Protein AF-A0A4P9XSM0-F1 (afdb_monomer_lite)

Radius of gyration: 14.41 Å; chains: 1; bounding box: 40×18×40 Å

InterPro domains:
  IPR003689 Zinc/iron permease [PF02535] (2-78)

Foldseek 3Di:
DQQVLLQLLLLLLVQVVVDPVRNVVSVVVVVVVLVVQLCVQLVVVCVVPVDNVRSNVRSCVRSPPNNPNSNVVNVVVPVD

Structure (mmCIF, N/CA/C/O backbone):
data_AF-A0A4P9XSM0-F1
#
_entry.id   AF-A0A4P9XSM0-F1
#
loop_
_atom_site.group_PDB
_atom_site.id
_atom_site.type_symbol
_atom_site.label_atom_id
_atom_site.label_alt_id
_atom_site.label_comp_id
_atom_site.label_asym_id
_atom_site.label_entity_id
_atom_site.label_seq_id
_atom_site.pdbx_PDB_ins_code
_atom_site.Cartn_x
_atom_site.Cartn_y
_atom_site.Cartn_z
_atom_site.occupancy
_atom_site.B_iso_or_equiv
_atom_site.auth_seq_id
_atom_site.auth_comp_id
_atom_site.auth_asym_id
_atom_site.auth_atom_id
_atom_site.pdbx_PDB_model_num
ATOM 1 N N . VAL A 1 1 ? -4.347 -9.085 1.543 1.00 81.44 1 VAL A N 1
ATOM 2 C CA . VAL A 1 1 ? -3.988 -7.659 1.393 1.00 81.44 1 VAL A CA 1
ATOM 3 C C . VAL A 1 1 ? -2.487 -7.446 1.539 1.00 81.44 1 VAL A C 1
ATOM 5 O O . VAL A 1 1 ? -1.834 -7.385 0.519 1.00 81.44 1 VAL A O 1
ATOM 8 N N . ALA A 1 2 ? -1.888 -7.420 2.737 1.00 84.56 2 ALA A N 1
ATOM 9 C CA . ALA A 1 2 ? -0.469 -7.035 2.877 1.00 84.56 2 ALA A CA 1
ATOM 10 C C . ALA A 1 2 ? 0.527 -7.867 2.030 1.00 84.56 2 ALA A C 1
ATOM 12 O O . ALA A 1 2 ? 1.273 -7.315 1.231 1.00 84.56 2 ALA A O 1
ATOM 13 N N . LEU A 1 3 ? 0.526 -9.200 2.153 1.00 89.69 3 LEU A N 1
ATOM 14 C CA . LEU A 1 3 ? 1.549 -10.041 1.507 1.00 89.69 3 LEU A CA 1
ATOM 15 C C . LEU A 1 3 ? 1.488 -10.038 -0.027 1.00 89.69 3 LEU A C 1
ATOM 17 O O . LEU A 1 3 ? 2.531 -10.033 -0.674 1.00 89.69 3 LEU A O 1
ATOM 21 N N . HIS A 1 4 ? 0.289 -10.016 -0.620 1.00 92.88 4 HIS A N 1
ATOM 22 C CA . HIS A 1 4 ? 0.133 -10.080 -2.081 1.00 92.88 4 HIS A CA 1
ATOM 23 C C . HIS A 1 4 ? 0.596 -8.804 -2.793 1.00 92.88 4 HIS A C 1
ATOM 25 O O . HIS A 1 4 ? 0.960 -8.848 -3.965 1.00 92.88 4 HIS A O 1
ATOM 31 N N . LYS A 1 5 ? 0.680 -7.687 -2.065 1.00 93.12 5 LYS A N 1
ATOM 32 C CA . LYS A 1 5 ? 1.188 -6.421 -2.598 1.00 93.12 5 LYS A CA 1
ATOM 33 C C . LYS A 1 5 ? 2.690 -6.426 -2.849 1.00 93.12 5 LYS A C 1
ATOM 35 O O . LYS A 1 5 ? 3.188 -5.585 -3.590 1.00 93.12 5 LYS A O 1
ATOM 40 N N . LEU A 1 6 ? 3.419 -7.377 -2.263 1.00 95.06 6 LEU A N 1
ATOM 41 C CA . LEU A 1 6 ? 4.843 -7.554 -2.531 1.00 95.06 6 LEU A CA 1
ATOM 42 C C . LEU A 1 6 ? 5.078 -7.993 -3.998 1.00 95.06 6 LEU A C 1
ATOM 44 O O . LEU A 1 6 ? 5.776 -7.270 -4.712 1.00 95.06 6 LEU A O 1
ATOM 48 N N . PRO A 1 7 ? 4.462 -9.082 -4.509 1.00 95.00 7 PRO A N 1
ATOM 49 C CA . PRO A 1 7 ? 4.449 -9.379 -5.943 1.00 95.00 7 PRO A CA 1
ATOM 50 C C . PRO A 1 7 ? 3.961 -8.224 -6.829 1.00 95.00 7 PRO A C 1
ATOM 52 O O . PRO A 1 7 ? 4.570 -7.966 -7.862 1.00 95.00 7 PRO A O 1
ATOM 55 N N . GLU A 1 8 ? 2.912 -7.492 -6.439 1.00 95.50 8 GLU A N 1
ATOM 56 C CA . GLU A 1 8 ? 2.413 -6.353 -7.231 1.00 95.50 8 GLU A CA 1
ATOM 57 C C . GLU A 1 8 ? 3.453 -5.241 -7.373 1.00 95.50 8 GLU A C 1
ATOM 59 O O . GLU A 1 8 ? 3.658 -4.716 -8.465 1.00 95.50 8 GLU A O 1
ATOM 64 N N . GLY A 1 9 ? 4.148 -4.905 -6.284 1.00 95.38 9 GLY A N 1
ATOM 65 C CA . GLY A 1 9 ? 5.238 -3.935 -6.299 1.00 95.38 9 GLY A CA 1
ATOM 66 C C . GLY A 1 9 ? 6.384 -4.351 -7.215 1.00 95.38 9 GLY A C 1
ATOM 67 O O . GLY A 1 9 ? 6.889 -3.537 -7.990 1.00 95.38 9 GLY A O 1
ATOM 68 N N . LEU A 1 10 ? 6.756 -5.633 -7.165 1.00 96.50 10 LEU A N 1
ATOM 69 C CA . LEU A 1 10 ? 7.768 -6.215 -8.044 1.00 96.50 10 LEU A CA 1
ATOM 70 C C . LEU A 1 10 ? 7.351 -6.096 -9.517 1.00 96.50 10 LEU A C 1
ATOM 72 O O . LEU A 1 10 ? 8.126 -5.618 -10.342 1.00 96.50 10 LEU A O 1
ATOM 76 N N . ILE A 1 11 ? 6.113 -6.476 -9.840 1.00 95.44 11 ILE A N 1
ATOM 77 C CA . ILE A 1 11 ? 5.564 -6.420 -11.201 1.00 95.44 11 ILE A CA 1
ATOM 78 C C . ILE A 1 11 ? 5.459 -4.975 -11.699 1.00 95.44 11 ILE A C 1
ATOM 80 O O . ILE A 1 11 ? 5.802 -4.708 -12.849 1.00 95.44 11 ILE A O 1
ATOM 84 N N . ALA A 1 12 ? 5.044 -4.034 -10.848 1.00 95.38 12 ALA A N 1
ATOM 85 C CA . ALA A 1 12 ? 4.994 -2.615 -11.191 1.00 95.38 12 ALA A CA 1
ATOM 86 C C . ALA A 1 12 ? 6.380 -2.084 -11.582 1.00 95.38 12 ALA A C 1
ATOM 88 O O . ALA A 1 12 ? 6.517 -1.407 -12.603 1.00 95.38 12 ALA A O 1
ATOM 89 N N . PHE A 1 13 ? 7.416 -2.433 -10.810 1.00 96.12 13 PHE A N 1
ATOM 90 C CA . PHE A 1 13 ? 8.792 -2.049 -11.116 1.00 96.12 13 PHE A CA 1
ATOM 91 C C . PHE A 1 13 ? 9.289 -2.682 -12.422 1.00 96.12 13 PHE A C 1
ATOM 93 O O . PHE A 1 13 ? 9.790 -1.977 -13.298 1.00 96.12 13 PHE A O 1
ATOM 100 N N . LEU A 1 14 ? 9.131 -4.001 -12.573 1.00 95.81 14 LEU A N 1
ATOM 101 C CA . LEU A 1 14 ? 9.577 -4.718 -13.770 1.00 95.81 14 LEU A CA 1
ATOM 102 C C . LEU A 1 14 ? 8.871 -4.192 -15.023 1.00 95.81 14 LEU A C 1
ATOM 104 O O . LEU A 1 14 ? 9.529 -3.906 -16.018 1.00 95.81 14 LEU A O 1
ATOM 108 N N . GLY A 1 15 ? 7.556 -3.976 -14.949 1.00 95.81 15 GLY A N 1
ATOM 109 C CA . GLY A 1 15 ? 6.765 -3.423 -16.042 1.00 95.81 15 GLY A CA 1
ATOM 110 C C . GLY A 1 15 ? 7.228 -2.029 -16.462 1.00 95.81 15 GLY A C 1
ATOM 111 O O . GLY A 1 15 ? 7.418 -1.778 -17.652 1.00 95.81 15 GLY A O 1
ATOM 112 N N . ALA A 1 16 ? 7.470 -1.146 -15.486 1.00 94.44 16 ALA A N 1
ATOM 1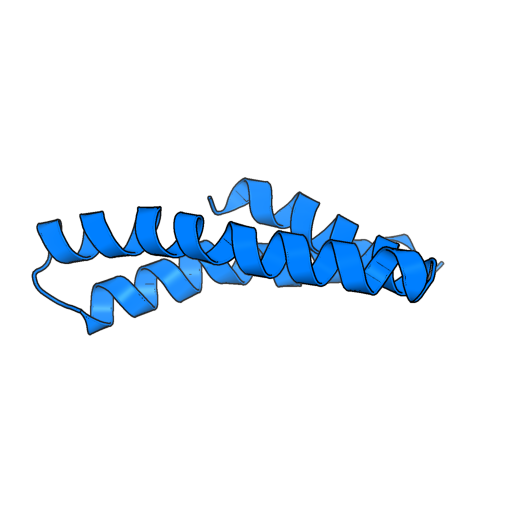13 C CA . ALA A 1 16 ? 8.003 0.192 -15.733 1.00 94.44 16 ALA A CA 1
ATOM 114 C C . ALA A 1 16 ? 9.410 0.163 -16.351 1.00 94.44 16 ALA A C 1
ATOM 116 O O . ALA A 1 16 ? 9.714 0.983 -17.216 1.00 94.44 16 ALA A O 1
ATOM 117 N N . ARG A 1 17 ? 10.253 -0.797 -15.947 1.00 95.06 17 ARG A N 1
ATOM 118 C CA . ARG A 1 17 ? 11.600 -0.985 -16.501 1.00 95.06 17 ARG A CA 1
ATOM 119 C C . ARG A 1 17 ? 11.590 -1.567 -17.918 1.00 95.06 17 ARG A C 1
ATOM 121 O O . ARG A 1 17 ? 12.481 -1.248 -18.697 1.00 95.06 17 ARG A O 1
ATOM 128 N N . THR A 1 18 ? 10.614 -2.409 -18.260 1.00 95.69 18 THR A N 1
ATOM 129 C CA . THR A 1 18 ? 10.513 -3.029 -19.590 1.00 95.69 18 THR A CA 1
ATOM 130 C C . THR A 1 18 ? 10.097 -2.028 -20.667 1.00 95.69 18 THR A C 1
ATOM 132 O O . THR A 1 18 ? 10.743 -1.959 -21.708 1.00 95.69 18 THR A O 1
ATOM 135 N N . SER A 1 19 ? 9.009 -1.275 -20.467 1.00 96.81 19 SER A N 1
ATOM 136 C CA . SER A 1 19 ? 8.595 -0.198 -21.381 1.00 96.81 19 SER A CA 1
ATOM 137 C C . SER A 1 19 ? 7.447 0.624 -20.798 1.00 96.81 19 SER A C 1
ATOM 139 O O . SER A 1 19 ? 6.635 0.117 -20.027 1.00 96.81 19 SER A O 1
ATOM 141 N N . ALA A 1 20 ? 7.289 1.870 -21.253 1.00 95.19 20 ALA A N 1
ATOM 142 C CA . ALA A 1 20 ? 6.140 2.698 -20.878 1.00 95.19 20 ALA A CA 1
ATOM 143 C C . ALA A 1 20 ? 4.790 2.086 -21.311 1.00 95.19 20 ALA A C 1
ATOM 145 O O . ALA A 1 20 ? 3.802 2.213 -20.591 1.00 95.19 20 ALA A O 1
ATOM 146 N N . ALA A 1 21 ? 4.755 1.388 -22.455 1.00 96.62 21 ALA A N 1
ATOM 147 C CA . ALA A 1 21 ? 3.551 0.734 -22.973 1.00 96.62 21 ALA A CA 1
ATOM 148 C C . ALA A 1 21 ? 3.049 -0.409 -22.072 1.00 96.62 21 ALA A C 1
ATOM 150 O O . ALA A 1 21 ? 1.855 -0.688 -22.057 1.00 96.62 21 ALA A O 1
ATOM 151 N N . LEU A 1 22 ? 3.944 -1.042 -21.306 1.00 95.62 22 LEU A N 1
ATOM 152 C CA . LEU A 1 22 ? 3.604 -2.066 -20.317 1.00 95.62 22 LEU A CA 1
ATOM 153 C C . LEU A 1 22 ? 3.415 -1.466 -18.913 1.00 95.62 22 LEU A C 1
ATOM 155 O O . LEU A 1 22 ? 2.478 -1.822 -18.199 1.00 95.62 22 LEU A O 1
ATOM 159 N N . GLY A 1 23 ? 4.295 -0.540 -18.521 1.00 96.00 23 GLY A N 1
ATOM 160 C CA . GLY A 1 23 ? 4.324 0.050 -17.185 1.00 96.00 23 GLY A CA 1
ATOM 161 C C . GLY A 1 23 ? 3.087 0.878 -16.848 1.00 96.00 23 GLY A C 1
ATOM 162 O O . GLY A 1 23 ? 2.529 0.707 -15.766 1.00 96.00 23 GLY A O 1
ATOM 163 N N . TRP A 1 24 ? 2.621 1.736 -17.764 1.00 97.06 24 TRP A N 1
ATOM 164 C CA . TRP A 1 24 ? 1.450 2.582 -17.505 1.00 97.06 24 TRP A CA 1
ATOM 165 C C . TRP A 1 24 ? 0.180 1.765 -17.236 1.00 97.06 24 TRP A C 1
ATOM 167 O O . TRP A 1 24 ? -0.416 1.965 -16.175 1.00 97.06 24 TRP A O 1
ATOM 177 N N . PRO A 1 25 ? -0.213 0.802 -18.098 1.00 97.12 25 PRO A N 1
ATOM 178 C CA . PRO A 1 25 ? -1.366 -0.049 -17.818 1.00 97.12 25 PRO A CA 1
ATOM 179 C C . PRO A 1 25 ? -1.255 -0.815 -16.496 1.00 97.12 25 PRO A C 1
ATOM 181 O O . PRO A 1 25 ? -2.224 -0.857 -15.740 1.00 97.12 25 PRO A O 1
ATOM 184 N N . LEU A 1 26 ? -0.082 -1.386 -16.189 1.00 96.50 26 LEU A N 1
ATOM 18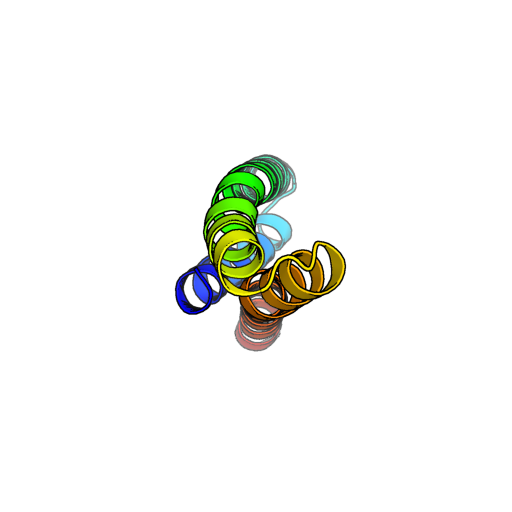5 C CA . LEU A 1 26 ? 0.140 -2.135 -14.947 1.00 96.50 26 LEU A CA 1
ATOM 186 C C . LEU A 1 26 ? -0.017 -1.254 -13.709 1.00 96.50 26 LEU A C 1
ATOM 188 O O . LEU A 1 26 ? -0.749 -1.615 -12.789 1.00 96.50 26 LEU A O 1
ATOM 192 N N . ILE A 1 27 ? 0.639 -0.091 -13.688 1.00 95.00 27 ILE A N 1
ATOM 193 C CA . ILE A 1 27 ? 0.558 0.837 -12.558 1.00 95.00 27 ILE A CA 1
ATOM 194 C C . ILE A 1 27 ? -0.888 1.289 -12.365 1.00 95.00 27 ILE A C 1
ATOM 196 O O . ILE A 1 27 ? -1.377 1.250 -11.241 1.00 95.00 27 ILE A O 1
AT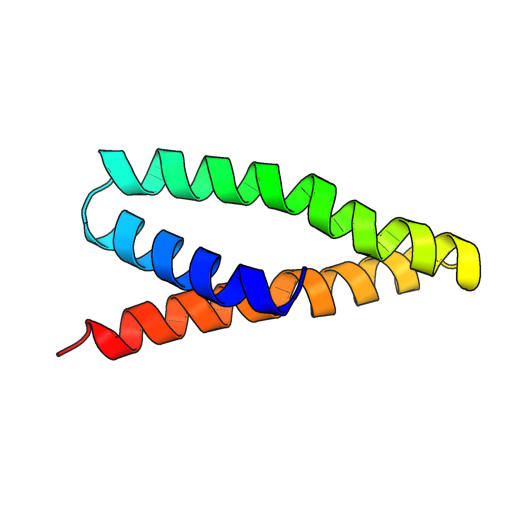OM 200 N N . THR A 1 28 ? -1.600 1.654 -13.436 1.00 97.06 28 THR A N 1
ATOM 201 C CA . THR A 1 28 ? -3.011 2.052 -13.350 1.00 97.06 28 THR A CA 1
ATOM 202 C C . THR A 1 28 ? -3.896 0.922 -12.821 1.00 97.06 28 THR A C 1
ATOM 204 O O . THR A 1 28 ? -4.718 1.163 -11.937 1.00 97.06 28 THR A O 1
ATOM 207 N N . ALA A 1 29 ? -3.715 -0.309 -13.306 1.00 96.81 29 ALA A N 1
ATOM 208 C CA . ALA A 1 29 ? -4.482 -1.464 -12.844 1.00 96.81 29 ALA A CA 1
ATOM 209 C C . ALA A 1 29 ? -4.267 -1.736 -11.346 1.00 96.81 29 ALA A C 1
ATOM 211 O O . ALA A 1 29 ? -5.235 -1.903 -10.604 1.00 96.81 29 ALA A O 1
ATOM 212 N N . ILE A 1 30 ? -3.013 -1.705 -10.884 1.00 95.75 30 ILE A N 1
ATOM 213 C CA . ILE A 1 30 ? -2.666 -1.887 -9.467 1.00 95.75 30 ILE A CA 1
ATOM 214 C C . ILE A 1 30 ? -3.246 -0.748 -8.617 1.00 95.75 30 ILE A C 1
ATOM 216 O O . ILE A 1 30 ? -3.777 -0.978 -7.532 1.00 95.75 30 ILE A O 1
ATOM 220 N N . LEU A 1 31 ? -3.210 0.490 -9.117 1.00 94.44 31 LEU A N 1
ATOM 221 C CA . LEU A 1 31 ? -3.752 1.654 -8.413 1.00 94.44 31 LEU A CA 1
ATOM 222 C C . LEU A 1 31 ? -5.266 1.522 -8.189 1.00 94.44 31 LEU A C 1
ATOM 224 O O . LEU A 1 31 ? -5.751 1.820 -7.099 1.00 94.44 31 LEU A O 1
ATOM 228 N N . ILE A 1 32 ? -5.995 1.003 -9.181 1.00 96.81 32 ILE A N 1
ATOM 229 C CA . ILE A 1 32 ? -7.429 0.708 -9.064 1.00 96.81 32 ILE A CA 1
ATOM 230 C C . ILE A 1 32 ? -7.672 -0.459 -8.095 1.00 96.81 32 ILE A C 1
ATOM 232 O O . ILE A 1 32 ? -8.541 -0.347 -7.232 1.00 96.81 32 ILE A O 1
ATOM 236 N N . HIS A 1 33 ? -6.897 -1.547 -8.184 1.00 95.19 33 HIS A N 1
ATOM 237 C CA . HIS A 1 33 ? -7.008 -2.711 -7.290 1.00 95.19 33 HIS A CA 1
ATOM 238 C C . HIS A 1 33 ? -6.779 -2.349 -5.811 1.00 95.19 33 HIS A C 1
ATOM 240 O O . HIS A 1 33 ? -7.433 -2.880 -4.910 1.00 95.19 33 HIS A O 1
ATOM 246 N N . ASN A 1 34 ? -5.909 -1.370 -5.559 1.00 93.88 34 ASN A N 1
ATOM 247 C CA . ASN A 1 34 ? -5.586 -0.903 -4.217 1.00 93.88 34 ASN A CA 1
ATOM 248 C C . ASN A 1 34 ? -6.746 -0.208 -3.491 1.00 93.88 34 ASN A C 1
ATOM 250 O O . ASN A 1 34 ? -6.727 -0.157 -2.258 1.00 93.88 34 ASN A O 1
ATOM 254 N N . ILE A 1 35 ? -7.747 0.312 -4.214 1.00 94.88 35 ILE A N 1
ATOM 255 C CA . ILE A 1 35 ? -8.908 0.981 -3.610 1.00 94.88 35 ILE A CA 1
ATOM 256 C C . ILE A 1 35 ? -9.789 -0.034 -2.848 1.00 94.88 35 ILE A C 1
ATOM 258 O O . ILE A 1 35 ? -9.969 0.155 -1.640 1.00 94.88 35 ILE A O 1
ATOM 262 N N . PRO A 1 36 ? -10.291 -1.128 -3.469 1.00 95.44 36 PRO A N 1
ATOM 263 C CA . PRO A 1 36 ? -10.979 -2.206 -2.753 1.00 95.44 36 PRO A CA 1
ATOM 264 C C . PRO A 1 36 ? -10.179 -2.777 -1.579 1.00 95.44 36 PRO A C 1
ATOM 266 O O . PRO A 1 36 ? -10.737 -2.977 -0.503 1.00 95.44 36 PRO A O 1
ATOM 269 N N . ASP A 1 37 ? -8.873 -2.979 -1.748 1.00 95.38 37 ASP A N 1
ATOM 270 C CA . ASP A 1 37 ? -7.990 -3.503 -0.700 1.00 95.38 37 ASP A CA 1
ATOM 271 C C . ASP A 1 37 ? -7.895 -2.576 0.521 1.00 95.38 37 ASP A C 1
ATOM 273 O O . ASP A 1 37 ? -7.934 -3.025 1.670 1.00 95.38 37 ASP A O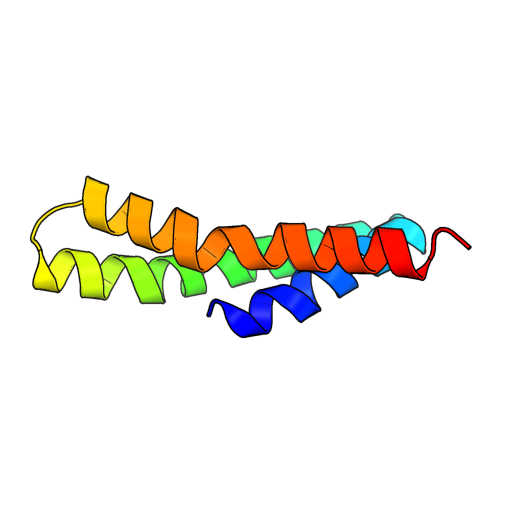 1
ATOM 277 N N . GLY A 1 38 ? -7.794 -1.264 0.286 1.00 94.81 38 GLY A N 1
ATOM 278 C CA . GLY A 1 38 ? -7.806 -0.264 1.351 1.00 94.81 38 GLY A CA 1
ATOM 279 C C . GLY A 1 38 ? -9.142 -0.232 2.095 1.00 94.81 38 GLY A C 1
ATOM 280 O O . GLY A 1 38 ? -9.171 -0.112 3.325 1.00 94.81 38 GLY A O 1
ATOM 281 N N . LEU A 1 39 ? -10.256 -0.398 1.378 1.00 96.19 39 LEU A N 1
ATOM 282 C CA . LEU A 1 39 ? -11.591 -0.516 1.973 1.00 96.19 39 LEU A CA 1
ATOM 283 C C . LEU A 1 39 ? -11.738 -1.804 2.792 1.00 96.19 39 LEU A C 1
ATOM 285 O O . LEU A 1 39 ? -12.258 -1.754 3.907 1.00 96.19 39 LEU A O 1
ATOM 289 N N . ALA A 1 40 ? -11.204 -2.925 2.300 1.00 96.25 40 ALA A N 1
ATOM 290 C CA . ALA A 1 40 ? -11.226 -4.213 2.991 1.00 96.25 40 ALA A CA 1
ATOM 291 C C . ALA A 1 40 ? -10.515 -4.178 4.357 1.00 96.25 40 ALA A C 1
ATOM 293 O O . ALA A 1 40 ? -10.868 -4.953 5.243 1.00 96.25 40 ALA A O 1
ATOM 294 N N . ILE A 1 41 ? -9.552 -3.266 4.557 1.00 96.12 41 ILE A N 1
ATOM 295 C CA . ILE A 1 41 ? -8.910 -3.038 5.862 1.00 96.12 41 ILE A CA 1
ATOM 296 C C . ILE A 1 41 ? -9.628 -1.943 6.667 1.00 96.12 41 ILE A C 1
ATOM 298 O O . ILE A 1 41 ? -9.911 -2.122 7.851 1.00 96.12 41 ILE A O 1
ATOM 302 N N . SER A 1 42 ? -9.909 -0.789 6.061 1.00 97.19 42 SER A N 1
ATOM 303 C CA . SER A 1 42 ? -10.406 0.385 6.796 1.00 97.19 42 SER A CA 1
ATOM 304 C C . SER A 1 42 ? -11.826 0.208 7.342 1.00 97.19 42 SER A C 1
ATOM 306 O O . SER A 1 42 ? -12.093 0.623 8.470 1.00 97.19 42 SER A O 1
ATOM 308 N N . VAL A 1 43 ? -12.728 -0.442 6.601 1.00 97.75 43 VAL A N 1
ATOM 309 C CA . VAL A 1 43 ? -14.122 -0.665 7.025 1.00 97.75 43 VAL A CA 1
ATOM 310 C C . VAL A 1 43 ? -14.221 -1.488 8.318 1.00 97.75 43 VAL A C 1
ATOM 312 O O . VAL A 1 43 ? -14.834 -0.993 9.267 1.00 97.75 43 VAL A O 1
ATOM 315 N N . PRO A 1 44 ? -13.616 -2.689 8.437 1.00 97.31 44 PRO A N 1
ATOM 316 C CA . PRO A 1 44 ? -13.690 -3.458 9.680 1.00 97.31 44 PRO A CA 1
ATOM 317 C C . PRO A 1 44 ? -12.974 -2.769 10.848 1.00 97.31 44 PRO A C 1
ATOM 319 O O . PRO A 1 44 ? -13.461 -2.821 11.976 1.00 97.31 44 PRO A O 1
ATOM 322 N N . VAL A 1 45 ? -11.864 -2.058 10.603 1.00 97.75 45 VAL A N 1
ATOM 323 C CA . VAL A 1 45 ? -11.182 -1.288 11.660 1.00 97.75 45 VAL A CA 1
ATOM 324 C C . VAL A 1 45 ? -12.062 -0.143 12.158 1.00 97.75 45 VAL A C 1
ATOM 326 O O . VAL A 1 45 ? -12.131 0.099 13.365 1.00 97.75 45 VAL A O 1
ATOM 329 N N . TYR A 1 46 ? -12.765 0.556 11.264 1.00 98.38 46 TYR A N 1
ATOM 330 C CA . TYR A 1 46 ? -13.725 1.582 11.661 1.00 98.38 46 TYR A CA 1
ATOM 331 C C . TYR A 1 46 ? -14.889 0.978 12.449 1.00 98.38 46 TYR A C 1
ATOM 333 O O . TYR A 1 46 ? -15.216 1.494 13.515 1.00 98.38 46 TYR A O 1
ATOM 341 N N . ALA A 1 47 ? -15.456 -0.139 11.985 1.00 98.25 47 ALA A N 1
ATOM 342 C CA . ALA A 1 47 ? -16.540 -0.831 12.679 1.00 98.25 47 ALA A CA 1
ATOM 343 C C . ALA A 1 47 ? -16.142 -1.266 14.102 1.00 98.25 47 ALA A C 1
ATOM 345 O O . ALA A 1 47 ? -16.948 -1.161 15.021 1.00 98.25 47 ALA A O 1
ATOM 346 N N . ALA A 1 48 ? -14.891 -1.693 14.301 1.00 98.12 48 ALA A N 1
ATOM 347 C CA . ALA A 1 48 ? -14.389 -2.126 15.603 1.00 98.12 48 ALA A CA 1
ATOM 348 C C . ALA A 1 48 ? -13.967 -0.974 16.535 1.00 98.12 48 ALA A C 1
ATOM 350 O O . ALA A 1 48 ? -13.983 -1.136 17.752 1.00 98.12 48 ALA A O 1
ATOM 351 N N . THR A 1 49 ? -13.540 0.175 15.996 1.00 98.06 49 THR A N 1
ATOM 352 C CA . THR A 1 49 ? -12.893 1.239 16.794 1.00 98.06 49 THR A CA 1
ATOM 353 C C . THR A 1 49 ? -13.632 2.575 16.809 1.00 98.06 49 THR A C 1
ATOM 355 O O . THR A 1 49 ? -13.269 3.454 17.590 1.00 98.06 49 THR A O 1
ATOM 358 N N . GLY A 1 50 ? -14.597 2.787 15.911 1.00 98.06 50 GLY A N 1
ATOM 359 C CA . GLY A 1 50 ? -15.299 4.059 15.707 1.00 98.06 50 GLY A CA 1
ATOM 360 C C . GLY A 1 50 ? -14.428 5.212 15.181 1.00 98.06 50 GLY A C 1
ATOM 361 O O . GLY A 1 50 ? -14.933 6.309 14.946 1.00 98.06 50 GLY A O 1
ATOM 362 N N . SER A 1 51 ? -13.122 5.006 14.971 1.00 98.38 51 SER A N 1
ATOM 363 C CA . SER A 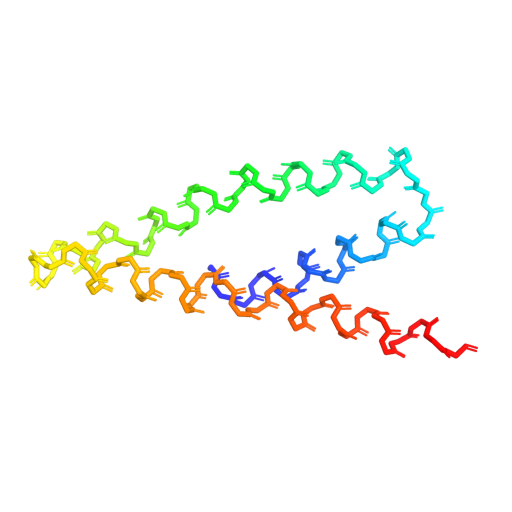1 51 ? -12.179 6.066 14.605 1.00 98.38 51 SER A CA 1
ATOM 364 C C . SER A 1 51 ? -11.787 5.993 13.132 1.00 98.38 51 SER A C 1
ATOM 366 O O . SER A 1 51 ? -11.062 5.093 12.706 1.00 98.38 51 SER A O 1
ATOM 368 N N . ARG A 1 52 ? -12.209 6.997 12.352 1.00 97.38 52 ARG A N 1
ATOM 369 C CA . ARG A 1 52 ? -11.845 7.130 10.928 1.00 97.38 52 ARG A CA 1
ATOM 370 C C . ARG A 1 52 ? -10.337 7.285 10.729 1.00 97.38 52 ARG A C 1
ATOM 372 O O . ARG A 1 52 ? -9.780 6.712 9.800 1.00 97.38 52 ARG A O 1
ATOM 379 N N . PHE A 1 53 ? -9.674 8.020 11.623 1.00 98.06 53 PHE A N 1
ATOM 380 C CA . PHE A 1 53 ? -8.229 8.237 11.547 1.00 98.06 53 PHE A CA 1
ATOM 381 C C . PHE A 1 53 ? -7.443 6.945 11.791 1.00 98.06 53 PHE A C 1
ATOM 383 O O . PHE A 1 53 ? -6.531 6.632 11.030 1.00 98.06 53 PHE A O 1
ATOM 390 N N . ARG A 1 54 ? -7.833 6.148 12.799 1.00 97.56 54 ARG A N 1
ATOM 391 C CA . ARG A 1 54 ? -7.215 4.833 13.037 1.00 97.56 54 ARG A CA 1
ATOM 392 C C . ARG A 1 54 ? -7.456 3.884 11.866 1.00 97.56 54 ARG A C 1
ATOM 394 O O . ARG A 1 54 ? -6.516 3.242 11.419 1.00 97.56 54 ARG A O 1
ATOM 401 N N . ALA A 1 55 ? -8.680 3.839 11.342 1.00 97.75 55 ALA A N 1
ATOM 402 C CA . ALA A 1 55 ? -9.018 3.032 10.172 1.00 97.75 55 ALA A CA 1
ATOM 403 C C . ALA A 1 55 ? -8.162 3.380 8.948 1.00 97.75 55 ALA A C 1
ATOM 405 O O . ALA A 1 55 ? -7.616 2.484 8.305 1.00 97.75 55 ALA A O 1
ATOM 406 N N . PHE A 1 56 ? -7.994 4.675 8.671 1.00 96.44 56 PHE A N 1
ATOM 407 C CA . PHE A 1 56 ? -7.120 5.156 7.607 1.00 96.44 56 PHE A CA 1
ATOM 408 C C . PHE A 1 56 ? -5.658 4.768 7.845 1.00 96.44 56 PHE A C 1
ATOM 410 O O . PHE A 1 56 ? -5.042 4.187 6.958 1.00 96.44 56 PHE A O 1
ATOM 417 N N . LEU A 1 57 ? -5.106 5.037 9.034 1.00 96.69 57 LEU A N 1
ATOM 418 C CA . LEU A 1 57 ? -3.704 4.731 9.336 1.00 96.69 57 LEU A CA 1
ATOM 419 C C . LEU A 1 57 ? -3.400 3.236 9.229 1.00 96.69 57 LEU A C 1
ATOM 421 O O . LEU A 1 57 ? -2.397 2.858 8.630 1.00 96.69 57 LEU A O 1
ATOM 425 N N . VAL A 1 58 ? -4.267 2.382 9.776 1.00 95.69 58 VAL A N 1
ATOM 426 C CA . VAL A 1 58 ? -4.087 0.928 9.702 1.00 95.69 58 VAL A CA 1
ATOM 427 C C . VAL A 1 58 ? -4.143 0.455 8.248 1.00 95.69 58 VAL A C 1
ATOM 429 O O . VAL A 1 58 ? -3.278 -0.313 7.831 1.00 95.69 58 VAL A O 1
ATOM 432 N N . ALA A 1 59 ? -5.097 0.949 7.454 1.00 94.94 59 ALA A N 1
ATOM 433 C CA . ALA A 1 59 ? -5.176 0.626 6.031 1.00 94.94 59 ALA A CA 1
ATOM 434 C C . ALA A 1 59 ? -3.962 1.139 5.239 1.00 94.94 59 ALA A C 1
ATOM 436 O O . ALA A 1 59 ? -3.440 0.413 4.398 1.00 94.94 59 ALA A O 1
ATOM 437 N N . ALA A 1 60 ? -3.469 2.343 5.533 1.00 92.62 60 ALA A N 1
ATOM 438 C CA . ALA A 1 60 ? -2.303 2.922 4.873 1.00 92.62 60 ALA A CA 1
ATOM 439 C C . ALA A 1 60 ? -1.016 2.145 5.190 1.00 92.62 60 ALA A C 1
ATOM 441 O O . ALA A 1 60 ? -0.230 1.858 4.293 1.00 92.62 60 ALA A O 1
ATOM 442 N N . VAL A 1 61 ? -0.812 1.754 6.450 1.00 92.00 61 VAL A N 1
ATOM 443 C CA . VAL A 1 61 ? 0.381 1.006 6.872 1.00 92.00 61 VAL A CA 1
ATOM 444 C C . VAL A 1 61 ? 0.331 -0.432 6.353 1.00 92.00 61 VAL A C 1
ATOM 446 O O . VAL A 1 61 ? 1.242 -0.869 5.652 1.00 92.00 61 VAL A O 1
ATOM 449 N N . LEU A 1 62 ? -0.747 -1.166 6.645 1.00 89.75 62 LEU A N 1
ATOM 450 C CA . LEU A 1 62 ? -0.858 -2.585 6.286 1.00 89.75 62 LEU A CA 1
ATOM 451 C C . LEU A 1 62 ? -1.112 -2.805 4.791 1.00 89.75 62 LEU A C 1
ATOM 453 O O . LEU A 1 62 ? -0.712 -3.827 4.240 1.00 89.75 62 LEU A O 1
ATOM 457 N N . GLY A 1 63 ? -1.791 -1.866 4.133 1.00 85.56 63 GLY A N 1
ATOM 458 C CA . GLY A 1 63 ? -2.097 -1.921 2.706 1.00 85.56 63 GLY A CA 1
ATOM 459 C C . GLY A 1 63 ? -1.095 -1.184 1.817 1.00 85.56 63 GLY A C 1
ATOM 460 O O . GLY A 1 63 ? -1.199 -1.313 0.599 1.00 85.56 63 GLY A O 1
ATOM 461 N N . GLY A 1 64 ? -0.161 -0.410 2.379 1.00 84.88 64 GLY A N 1
ATOM 462 C CA . GLY A 1 64 ? 0.746 0.448 1.610 1.00 84.88 64 GLY A CA 1
ATOM 463 C C . GLY A 1 64 ? 2.213 0.028 1.628 1.00 84.88 64 GLY A C 1
ATOM 464 O O . GLY A 1 64 ? 2.883 0.214 0.622 1.00 84.88 64 GLY A O 1
ATOM 465 N N . LEU A 1 65 ? 2.734 -0.554 2.716 1.00 88.25 65 LEU A N 1
ATOM 466 C CA . LEU A 1 65 ? 4.186 -0.771 2.863 1.00 88.25 65 LEU A CA 1
ATOM 467 C C . LEU A 1 65 ? 4.757 -1.914 2.013 1.00 88.25 65 LEU A C 1
ATOM 469 O O . LEU A 1 65 ? 5.898 -1.839 1.561 1.00 88.25 65 LEU A O 1
ATOM 473 N N . SER A 1 66 ? 3.985 -2.970 1.771 1.00 91.88 66 SER A N 1
ATOM 474 C CA . SER A 1 66 ? 4.476 -4.147 1.047 1.00 91.88 66 SER A CA 1
ATOM 475 C C . SER A 1 66 ? 4.763 -3.877 -0.434 1.00 91.88 66 SER A C 1
ATOM 477 O O . SER A 1 66 ? 5.648 -4.509 -1.004 1.00 91.88 66 SER A O 1
ATOM 479 N N . GLN A 1 67 ? 4.074 -2.916 -1.054 1.00 94.56 67 GLN A N 1
ATOM 480 C CA . GLN A 1 67 ? 4.229 -2.615 -2.480 1.00 94.56 67 GLN A CA 1
ATOM 481 C C . GLN A 1 67 ? 5.544 -1.871 -2.803 1.00 94.56 67 GLN A C 1
ATOM 483 O O . GLN A 1 67 ? 6.272 -2.327 -3.685 1.00 94.56 67 GLN A O 1
ATOM 488 N N . PRO A 1 68 ? 5.949 -0.808 -2.074 1.00 93.94 68 PRO A N 1
ATOM 489 C CA . PRO A 1 68 ? 7.293 -0.239 -2.187 1.00 93.94 68 PRO A CA 1
ATOM 490 C C . PRO A 1 68 ? 8.403 -1.265 -1.942 1.00 93.94 68 PRO A C 1
ATOM 492 O O . PRO A 1 68 ? 9.392 -1.269 -2.667 1.00 93.94 68 PRO A O 1
ATOM 495 N N . LEU A 1 69 ? 8.234 -2.169 -0.969 1.00 94.94 69 LEU A N 1
ATOM 496 C CA . LEU A 1 69 ? 9.213 -3.230 -0.705 1.00 94.94 69 LEU A CA 1
ATOM 497 C C . LEU A 1 69 ? 9.354 -4.192 -1.891 1.00 94.94 69 LEU A C 1
ATOM 499 O O . LEU A 1 69 ? 10.470 -4.552 -2.258 1.00 94.94 69 LEU A O 1
ATOM 503 N N . GLY A 1 70 ? 8.242 -4.566 -2.526 1.00 95.56 70 GLY A N 1
ATOM 504 C CA . GLY A 1 70 ? 8.254 -5.376 -3.743 1.00 95.56 70 GLY A CA 1
ATOM 505 C C . GLY A 1 70 ? 8.979 -4.689 -4.900 1.00 95.56 70 GLY A C 1
ATOM 506 O O . GLY A 1 70 ? 9.790 -5.309 -5.586 1.00 95.56 70 GLY A O 1
ATOM 507 N N . ALA A 1 71 ? 8.740 -3.387 -5.080 1.00 95.81 71 ALA A N 1
ATOM 508 C CA . ALA A 1 71 ? 9.417 -2.593 -6.101 1.00 95.81 71 ALA A CA 1
ATOM 509 C C . ALA A 1 71 ? 10.929 -2.484 -5.841 1.00 95.81 71 ALA A C 1
ATOM 511 O O . ALA A 1 71 ? 11.723 -2.647 -6.766 1.00 95.81 71 ALA A O 1
ATOM 512 N N . LEU A 1 72 ? 11.337 -2.273 -4.583 1.00 96.19 72 LEU A N 1
ATOM 513 C CA . LEU A 1 72 ? 12.747 -2.262 -4.175 1.00 96.19 72 LEU A CA 1
ATOM 514 C C . LEU A 1 72 ? 13.425 -3.613 -4.409 1.00 96.19 72 LEU A C 1
ATOM 516 O O . LEU A 1 72 ? 14.560 -3.650 -4.878 1.00 96.19 72 LEU A O 1
ATOM 520 N N . LEU A 1 73 ? 12.729 -4.718 -4.132 1.00 95.38 73 LEU A N 1
ATOM 521 C CA . LEU A 1 73 ? 13.225 -6.053 -4.451 1.00 95.38 73 LEU A CA 1
ATOM 522 C C . LEU A 1 73 ? 13.442 -6.207 -5.963 1.00 95.38 73 LEU A C 1
ATOM 524 O O . LEU A 1 73 ? 14.489 -6.689 -6.383 1.00 95.38 73 LEU A O 1
ATOM 528 N N . GLY A 1 74 ? 12.499 -5.741 -6.785 1.00 95.00 74 GLY A N 1
ATOM 529 C CA . GLY A 1 74 ? 12.654 -5.719 -8.242 1.00 95.00 74 GLY A CA 1
ATOM 530 C C . GLY A 1 74 ? 13.852 -4.901 -8.705 1.00 95.00 74 GLY A C 1
ATOM 531 O O . GLY A 1 74 ? 14.613 -5.351 -9.563 1.00 95.00 74 GLY A O 1
ATOM 532 N N . ALA A 1 75 ? 14.059 -3.732 -8.099 1.00 94.81 75 ALA A N 1
ATOM 533 C CA . ALA A 1 75 ? 15.224 -2.902 -8.362 1.00 94.81 75 ALA A CA 1
ATOM 534 C C . ALA A 1 75 ? 16.518 -3.645 -8.026 1.00 94.81 75 ALA A C 1
ATOM 536 O O . ALA A 1 75 ? 17.375 -3.764 -8.898 1.00 94.81 75 ALA A O 1
ATOM 537 N N . PHE A 1 76 ? 16.624 -4.208 -6.820 1.00 94.31 76 PHE A N 1
ATOM 538 C CA . PHE A 1 76 ? 17.795 -4.954 -6.357 1.00 94.31 76 PHE A CA 1
ATOM 539 C C . PHE A 1 76 ? 18.123 -6.163 -7.244 1.00 94.31 76 PHE A C 1
ATOM 541 O O . PHE A 1 76 ? 19.270 -6.351 -7.636 1.00 94.31 76 PHE A O 1
ATOM 548 N N . LEU A 1 7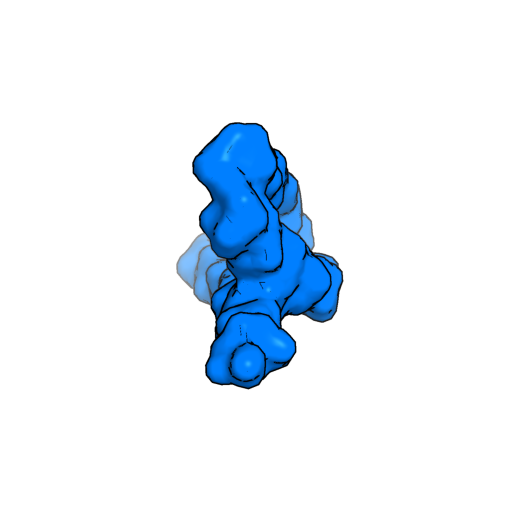7 ? 17.117 -6.958 -7.619 1.00 92.25 77 LEU A N 1
ATOM 549 C CA . LEU A 1 77 ? 17.310 -8.162 -8.435 1.00 92.25 77 LEU A CA 1
ATOM 550 C C . LEU A 1 77 ? 17.723 -7.868 -9.882 1.00 92.25 77 LEU A C 1
ATOM 552 O O . LEU A 1 77 ? 18.266 -8.744 -10.546 1.00 92.25 77 LEU A O 1
ATOM 556 N N . THR A 1 78 ? 17.454 -6.661 -10.384 1.00 88.50 78 THR A N 1
ATOM 557 C CA . THR A 1 78 ? 17.713 -6.288 -11.785 1.00 88.50 78 THR A CA 1
ATOM 558 C C . THR A 1 78 ? 18.789 -5.214 -11.945 1.00 88.50 78 THR A C 1
ATOM 560 O O . THR A 1 78 ? 18.993 -4.707 -13.046 1.00 88.50 78 THR A O 1
ATOM 563 N N . THR A 1 79 ? 19.456 -4.796 -10.867 1.00 74.50 79 THR A N 1
ATOM 564 C CA . THR A 1 79 ? 20.588 -3.844 -10.918 1.00 74.50 79 THR A CA 1
ATOM 565 C C . THR A 1 79 ? 21.959 -4.518 -11.051 1.00 74.50 79 THR A C 1
ATOM 567 O O . THR A 1 79 ? 22.974 -3.837 -10.937 1.00 74.50 79 THR A O 1
ATOM 570 N N . GLN A 1 80 ? 21.982 -5.818 -11.350 1.00 54.88 80 GLN A N 1
ATOM 571 C CA . GLN A 1 80 ? 23.141 -6.546 -11.884 1.00 54.88 80 GLN A CA 1
ATOM 572 C C . GLN A 1 80 ? 23.098 -6.529 -13.416 1.00 54.88 80 GLN A C 1
ATOM 574 O O . GLN A 1 80 ? 24.182 -6.522 -14.033 1.00 54.88 80 GLN A O 1
#

Secondary structure (DSSP, 8-state):
-TTTHHHHHHHHHHHHHH-HHHHHHHHHHHHHHHHHHHHHHHHHHHHHH--HHHHHHHHHHHHHSHHHHHHHHHHHHH--

Sequence (80 aa):
VALHKLPEGLIAFLGARTSAALGWPLITAILIHNIPDGLAISVPVYAATGSRFRAFLVAAVLGGLSQPLGALLGAFLTTQ

pLDDT: mean 94.09, std 5.92, range [54.88, 98.38]

Organism: NCBI:txid78915